Protein AF-A0A7S1PQL1-F1 (afdb_monomer_lite)

Foldseek 3Di:
DLLQAVVCNVVCPPDDPVRSVVVVVVCVVVVNGGNCCSNVLNEPLSNVLVVVCVVLPPPDPNVVVLLVCPQDQDFDADDDPPDDLACGCPNVNNRLVSVSLSSNLVNCVSVVNP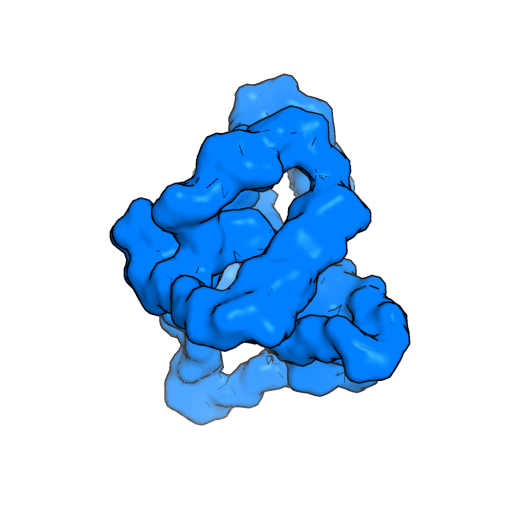CDPSVVVPVVQADSSHSHGDPPHDRD

pLDDT: mean 89.47, std 8.97, range [56.72, 97.81]

Structure (mmCIF, N/CA/C/O backbone):
data_AF-A0A7S1PQL1-F1
#
_entry.id   AF-A0A7S1PQL1-F1
#
loop_
_atom_site.group_PDB
_atom_site.id
_atom_site.type_symbol
_atom_site.label_atom_id
_atom_site.label_alt_id
_atom_site.label_comp_id
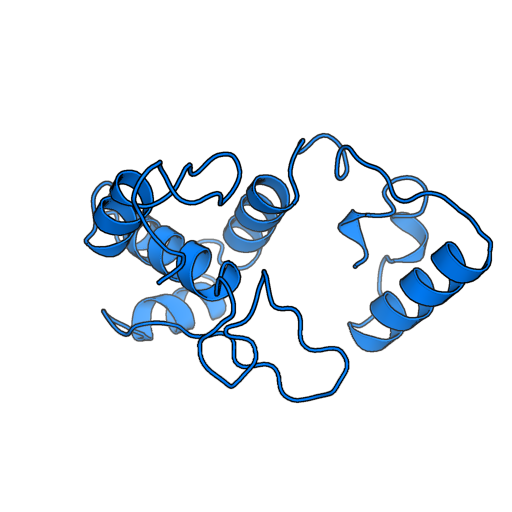_atom_site.label_asym_id
_atom_site.label_entity_id
_atom_site.label_seq_id
_atom_site.pdbx_PDB_ins_code
_atom_site.Cartn_x
_atom_site.Cartn_y
_atom_site.Cartn_z
_atom_site.occupancy
_atom_site.B_iso_or_equiv
_atom_site.auth_seq_id
_atom_site.auth_comp_id
_atom_site.auth_asym_id
_atom_site.auth_atom_id
_atom_site.pdbx_PDB_model_num
ATOM 1 N N . TRP A 1 1 ? 3.955 -3.112 -9.111 1.00 72.06 1 TRP A N 1
ATOM 2 C CA . TRP A 1 1 ? 4.605 -3.419 -10.403 1.00 72.06 1 TRP A CA 1
ATOM 3 C C . TRP A 1 1 ? 4.400 -2.319 -11.438 1.00 72.06 1 TRP A C 1
ATOM 5 O O . TRP A 1 1 ? 5.380 -1.658 -11.731 1.00 72.06 1 TRP A O 1
ATOM 15 N N . ALA A 1 2 ? 3.187 -2.054 -11.944 1.00 82.69 2 ALA A N 1
ATOM 16 C CA . ALA A 1 2 ? 2.957 -1.035 -12.990 1.00 82.69 2 ALA A CA 1
ATOM 17 C C . ALA A 1 2 ? 3.410 0.389 -12.612 1.00 82.69 2 ALA A C 1
ATOM 19 O O . ALA A 1 2 ? 3.971 1.113 -13.421 1.00 82.69 2 ALA A O 1
ATOM 20 N N . SER A 1 3 ? 3.215 0.775 -11.356 1.00 83.12 3 SER A N 1
ATOM 21 C CA . SER A 1 3 ? 3.471 2.131 -10.866 1.00 83.12 3 SER A CA 1
ATOM 22 C C . SER A 1 3 ? 4.948 2.551 -10.803 1.00 83.12 3 SER A C 1
ATOM 24 O O . SER A 1 3 ? 5.243 3.709 -10.538 1.00 83.12 3 SER A O 1
ATOM 26 N N . GLN A 1 4 ? 5.871 1.620 -11.053 1.00 87.81 4 GLN A N 1
ATOM 27 C CA . GLN A 1 4 ? 7.302 1.889 -11.220 1.00 87.81 4 GLN A CA 1
ATOM 28 C C . GLN A 1 4 ? 7.667 2.221 -12.675 1.00 87.81 4 GLN A C 1
ATOM 30 O O . GLN A 1 4 ? 8.831 2.443 -12.971 1.00 87.81 4 GLN A O 1
ATOM 35 N N . TRP A 1 5 ? 6.709 2.205 -13.600 1.00 92.31 5 TRP A N 1
ATOM 36 C CA . TRP A 1 5 ? 6.954 2.321 -15.037 1.00 92.31 5 TRP A CA 1
ATOM 37 C C . TRP A 1 5 ? 6.083 3.422 -15.636 1.00 92.31 5 TRP A C 1
ATOM 39 O O . TRP A 1 5 ? 5.311 3.175 -16.559 1.00 92.31 5 TRP A O 1
ATOM 49 N N . TRP A 1 6 ? 6.165 4.628 -15.070 1.00 90.62 6 TRP A N 1
ATOM 50 C CA . TRP A 1 6 ? 5.267 5.729 -15.423 1.00 90.62 6 TRP A CA 1
ATOM 51 C C . TRP A 1 6 ? 5.336 6.109 -16.907 1.00 90.62 6 TRP A C 1
ATOM 53 O O . TRP A 1 6 ? 4.298 6.240 -17.553 1.00 90.62 6 TRP A O 1
ATOM 63 N N . ASP A 1 7 ? 6.540 6.144 -17.483 1.00 91.44 7 ASP A N 1
ATOM 64 C CA . ASP A 1 7 ? 6.748 6.403 -18.918 1.00 91.44 7 ASP A CA 1
ATOM 65 C C . ASP A 1 7 ? 6.128 5.328 -19.831 1.00 91.44 7 ASP A C 1
ATOM 67 O O . ASP A 1 7 ? 5.911 5.559 -21.018 1.00 91.44 7 ASP A O 1
ATOM 71 N N . HIS A 1 8 ? 5.798 4.163 -19.268 1.00 93.00 8 HIS A N 1
ATOM 72 C CA . HIS A 1 8 ? 5.148 3.045 -19.947 1.00 93.00 8 HIS A CA 1
ATOM 73 C C . HIS A 1 8 ? 3.726 2.795 -19.426 1.00 93.00 8 HIS A C 1
ATOM 75 O O . HIS A 1 8 ? 3.164 1.737 -19.694 1.00 93.00 8 HIS A O 1
ATOM 81 N N . ALA A 1 9 ? 3.120 3.722 -18.671 1.00 92.19 9 ALA A N 1
ATOM 82 C CA . ALA A 1 9 ? 1.844 3.485 -17.989 1.00 92.19 9 ALA A CA 1
ATOM 83 C C . ALA A 1 9 ? 0.717 3.048 -18.943 1.00 92.19 9 ALA A C 1
ATOM 85 O O . ALA A 1 9 ? -0.070 2.167 -18.595 1.00 92.19 9 ALA A O 1
ATOM 86 N N . SER A 1 10 ? 0.682 3.594 -20.163 1.00 94.31 10 SER A N 1
ATOM 87 C CA . SER A 1 10 ? -0.278 3.203 -21.205 1.00 94.31 10 SER A CA 1
ATOM 88 C C . SER A 1 10 ? -0.122 1.744 -21.646 1.00 94.31 10 SER A C 1
ATOM 90 O O . SER A 1 10 ? -1.107 1.097 -21.986 1.00 94.31 10 SER A O 1
ATOM 92 N N . GLU A 1 11 ? 1.087 1.175 -21.581 1.00 95.25 11 GLU A N 1
ATOM 93 C CA . GLU A 1 11 ? 1.315 -0.243 -21.871 1.00 95.25 11 GLU A CA 1
ATOM 94 C C . GLU A 1 11 ? 0.758 -1.159 -20.776 1.00 95.25 11 GLU A C 1
ATOM 96 O O . GLU A 1 11 ? 0.542 -2.341 -21.034 1.00 95.25 11 GLU A O 1
ATOM 101 N N . PHE A 1 12 ? 0.522 -0.652 -19.561 1.00 94.25 12 PHE A N 1
ATOM 102 C CA . PHE A 1 12 ? -0.090 -1.412 -18.466 1.00 94.25 12 PHE A CA 1
ATOM 103 C C . PHE A 1 12 ? -1.620 -1.326 -18.454 1.00 94.25 12 PHE A C 1
ATOM 105 O O . PHE A 1 12 ? -2.265 -2.102 -17.748 1.00 94.25 12 PHE A O 1
ATOM 112 N N . GLU A 1 13 ? -2.211 -0.407 -19.214 1.00 93.56 13 GLU A N 1
ATOM 113 C CA . GLU A 1 13 ? -3.653 -0.190 -19.219 1.00 93.56 13 GLU A CA 1
ATOM 114 C C . GLU A 1 13 ? -4.413 -1.418 -19.751 1.00 93.56 13 GLU A C 1
ATOM 116 O O . GLU A 1 13 ? -3.996 -2.083 -20.700 1.00 93.56 13 GLU A O 1
ATOM 121 N N . GLY A 1 14 ? -5.524 -1.760 -19.091 1.00 92.25 14 GLY A N 1
ATOM 122 C CA . GLY A 1 14 ? -6.368 -2.902 -19.458 1.00 92.25 14 GLY A CA 1
ATOM 123 C C . GLY A 1 14 ? -5.779 -4.287 -19.158 1.00 92.25 14 GLY A C 1
ATOM 124 O O . GLY A 1 14 ? -6.439 -5.286 -19.433 1.00 92.25 14 GLY A O 1
ATOM 125 N N . LYS A 1 15 ? -4.572 -4.367 -18.584 1.00 94.62 15 LYS A N 1
ATOM 126 C CA . LYS A 1 15 ? -3.920 -5.634 -18.227 1.00 94.62 15 LYS A CA 1
ATOM 127 C C . LYS A 1 15 ? -4.350 -6.140 -16.856 1.00 94.62 15 LYS A C 1
ATOM 129 O O . LYS A 1 15 ? -4.551 -5.366 -15.921 1.00 94.62 15 LYS A O 1
ATOM 134 N N . ASN A 1 16 ? -4.432 -7.459 -16.717 1.00 92.44 16 ASN A N 1
ATOM 135 C CA . ASN A 1 16 ? -4.628 -8.105 -15.423 1.00 92.44 16 ASN A CA 1
ATOM 136 C C . ASN A 1 16 ? -3.315 -8.180 -14.617 1.00 92.44 16 ASN A C 1
ATOM 138 O O . ASN A 1 16 ? -2.238 -7.838 -15.103 1.00 92.44 16 ASN A O 1
ATOM 142 N N . GLY A 1 17 ? -3.393 -8.653 -13.370 1.00 86.06 17 GLY A N 1
ATOM 143 C CA . GLY A 1 17 ? -2.235 -8.710 -12.471 1.00 86.06 17 GLY A CA 1
ATOM 144 C C . GLY A 1 17 ? -1.041 -9.506 -13.016 1.00 86.06 17 GLY A C 1
ATOM 145 O O . GLY A 1 17 ? 0.092 -9.035 -12.912 1.00 86.06 17 GLY A O 1
ATOM 146 N N . GLN A 1 18 ? -1.283 -10.662 -13.640 1.00 89.44 18 GLN A N 1
ATOM 147 C CA . GLN A 1 18 ? -0.222 -11.503 -14.204 1.00 89.44 18 GLN A CA 1
ATOM 148 C C . GLN A 1 18 ? 0.428 -10.830 -15.418 1.00 89.44 18 GLN A C 1
ATOM 150 O O . GLN A 1 18 ? 1.649 -10.752 -15.517 1.00 89.44 18 GLN A O 1
ATOM 155 N N . GLU A 1 19 ? -0.379 -10.255 -16.308 1.00 94.38 19 GLU A N 1
ATOM 156 C CA . GLU A 1 19 ? 0.117 -9.540 -17.486 1.00 94.38 19 GLU A CA 1
ATOM 157 C C . GLU A 1 19 ? 0.936 -8.296 -17.111 1.00 94.38 19 GLU A C 1
ATOM 159 O O . GLU A 1 19 ? 1.955 -8.005 -17.743 1.00 94.38 19 GLU A O 1
ATOM 164 N N . VAL A 1 20 ? 0.508 -7.567 -16.073 1.00 92.69 20 VAL A N 1
ATOM 165 C CA . VAL A 1 20 ? 1.252 -6.440 -15.491 1.00 92.69 20 VAL A CA 1
ATOM 166 C C . VAL A 1 20 ? 2.596 -6.918 -14.939 1.00 92.69 20 VAL A C 1
ATOM 168 O O . VAL A 1 20 ? 3.626 -6.290 -15.192 1.00 92.69 20 VAL A O 1
ATOM 171 N N . PHE A 1 21 ? 2.612 -8.025 -14.197 1.00 89.88 21 PHE A N 1
ATOM 172 C CA . PHE A 1 21 ? 3.840 -8.599 -13.651 1.00 89.88 21 PHE A CA 1
ATOM 173 C C . PHE A 1 21 ? 4.819 -9.008 -14.761 1.00 89.88 21 PHE A C 1
ATOM 175 O O . PHE A 1 21 ? 5.985 -8.606 -14.746 1.00 89.88 21 PHE A O 1
ATOM 182 N N . ASP A 1 22 ? 4.334 -9.720 -15.776 1.00 93.56 22 ASP A N 1
ATOM 183 C CA . ASP A 1 22 ? 5.152 -10.179 -16.898 1.00 93.56 22 ASP A CA 1
ATOM 184 C C . ASP A 1 22 ? 5.681 -9.012 -17.744 1.00 93.56 22 ASP A C 1
ATOM 186 O O . ASP A 1 22 ? 6.833 -9.024 -18.190 1.00 93.56 22 ASP A O 1
ATOM 190 N N . LEU A 1 23 ? 4.879 -7.961 -17.949 1.00 94.81 23 LEU A N 1
ATOM 191 C CA . LEU A 1 23 ? 5.337 -6.738 -18.608 1.00 94.81 23 LEU A CA 1
ATOM 192 C C . LEU A 1 23 ? 6.442 -6.042 -17.802 1.00 94.81 23 LEU A C 1
ATOM 194 O O . LEU A 1 23 ? 7.491 -5.736 -18.367 1.00 94.81 23 LEU A O 1
ATOM 198 N N . ALA A 1 24 ? 6.263 -5.868 -16.490 1.00 92.56 24 ALA A N 1
ATOM 199 C CA . ALA A 1 24 ? 7.273 -5.261 -15.622 1.00 92.56 24 ALA A CA 1
ATOM 200 C C . ALA A 1 24 ? 8.601 -6.043 -15.642 1.00 92.56 24 ALA A C 1
ATOM 202 O O . ALA A 1 24 ? 9.677 -5.444 -15.727 1.00 92.56 24 ALA A O 1
ATOM 203 N N . LYS A 1 25 ? 8.544 -7.383 -15.631 1.00 92.12 25 LYS A N 1
ATOM 204 C CA . LYS A 1 25 ? 9.738 -8.235 -15.769 1.00 92.12 25 LYS A CA 1
ATOM 205 C C . LYS A 1 25 ? 10.432 -8.037 -17.111 1.00 92.12 25 LYS A C 1
ATOM 207 O O . LYS A 1 25 ? 11.657 -7.949 -17.148 1.00 92.12 25 LYS A O 1
ATOM 212 N N . ARG A 1 26 ? 9.675 -7.923 -18.207 1.00 94.94 26 ARG A N 1
ATOM 213 C CA . ARG A 1 26 ? 10.240 -7.670 -19.542 1.00 94.94 26 ARG A CA 1
ATOM 214 C C . ARG A 1 26 ? 10.906 -6.301 -19.649 1.00 94.94 26 ARG A C 1
ATOM 216 O O . ARG A 1 26 ? 11.996 -6.229 -20.206 1.00 94.94 26 ARG A O 1
ATOM 223 N N . LEU A 1 27 ? 10.295 -5.237 -19.123 1.00 94.44 27 LEU A N 1
ATOM 224 C CA . LEU A 1 27 ? 10.901 -3.896 -19.127 1.00 94.44 27 LEU A CA 1
ATOM 225 C C . LEU A 1 27 ? 12.224 -3.892 -18.350 1.00 94.44 27 LEU A C 1
ATOM 227 O O . LEU A 1 27 ? 13.242 -3.428 -18.862 1.00 94.44 27 LEU A O 1
ATOM 231 N N . ARG A 1 28 ? 12.244 -4.535 -17.178 1.00 92.12 28 ARG A N 1
ATOM 232 C CA . ARG A 1 28 ? 13.467 -4.721 -16.387 1.00 92.12 28 ARG A CA 1
ATOM 233 C C . ARG A 1 28 ? 14.534 -5.524 -17.133 1.00 92.12 28 ARG A C 1
ATOM 235 O O . ARG A 1 28 ? 15.694 -5.132 -17.131 1.00 92.12 28 ARG A O 1
ATOM 242 N N . ALA A 1 29 ? 14.158 -6.617 -17.798 1.00 94.50 29 ALA A N 1
ATOM 243 C CA . ALA A 1 29 ? 15.090 -7.441 -18.574 1.00 94.50 29 ALA A CA 1
ATOM 244 C C . ALA A 1 29 ? 15.709 -6.692 -19.769 1.00 94.50 29 ALA A C 1
ATOM 246 O O . ALA A 1 29 ? 16.813 -7.023 -20.192 1.00 94.50 29 ALA A O 1
ATOM 247 N N . LYS A 1 30 ? 15.033 -5.658 -20.288 1.00 94.88 30 LYS A N 1
ATOM 248 C CA . LYS A 1 30 ? 15.574 -4.747 -21.311 1.00 94.88 30 LYS A CA 1
ATOM 249 C C . LYS A 1 30 ? 16.540 -3.695 -20.748 1.00 94.88 30 LYS A C 1
ATOM 251 O O . LYS A 1 30 ? 17.052 -2.888 -21.516 1.00 94.88 30 LYS A O 1
ATOM 256 N N . GLY A 1 31 ? 16.775 -3.676 -19.435 1.00 93.31 31 GLY A N 1
ATOM 257 C CA . GLY A 1 31 ? 17.629 -2.686 -18.778 1.00 93.31 31 GLY A CA 1
ATOM 258 C C . GLY A 1 31 ? 16.990 -1.303 -18.648 1.00 93.31 31 GLY A C 1
ATOM 259 O O . GLY A 1 31 ? 17.702 -0.338 -18.379 1.00 93.31 31 GLY A O 1
ATOM 260 N N . LEU A 1 32 ? 15.670 -1.188 -18.834 1.00 90.88 32 LEU A N 1
ATOM 261 C CA . LEU A 1 32 ? 14.971 0.075 -18.615 1.00 90.88 32 LEU A CA 1
ATOM 262 C C . LEU A 1 32 ? 14.904 0.360 -17.106 1.00 90.88 32 LEU A C 1
ATOM 264 O O . LEU A 1 32 ? 14.510 -0.532 -16.342 1.00 90.88 32 LEU A O 1
ATOM 268 N N . PRO A 1 33 ? 15.300 1.562 -16.655 1.00 89.50 33 PRO A N 1
ATOM 269 C CA . PRO A 1 33 ? 15.226 1.910 -15.247 1.00 89.50 33 PRO A CA 1
ATOM 270 C C . PRO A 1 33 ? 13.761 2.126 -14.832 1.00 89.50 33 PRO A C 1
ATOM 272 O O . PRO A 1 33 ? 12.997 2.716 -15.596 1.00 89.50 33 PRO A O 1
ATOM 275 N N . PRO A 1 34 ? 13.350 1.677 -13.633 1.00 89.44 34 PRO A N 1
ATOM 276 C CA . PRO A 1 34 ? 12.068 2.084 -13.075 1.00 89.44 34 PRO A CA 1
ATOM 277 C C . PRO A 1 34 ? 12.088 3.580 -12.733 1.00 89.44 34 PRO A C 1
ATOM 279 O O . PRO A 1 34 ? 13.131 4.126 -12.372 1.00 89.44 34 PRO A O 1
ATOM 282 N N . ASP A 1 35 ? 10.925 4.222 -12.787 1.00 90.94 35 ASP A N 1
ATOM 283 C CA . ASP A 1 35 ? 10.720 5.588 -12.314 1.00 90.94 35 ASP A CA 1
ATOM 284 C C . ASP A 1 35 ? 10.909 5.646 -10.785 1.00 90.94 35 ASP A C 1
ATOM 286 O O . ASP A 1 35 ? 10.090 5.093 -10.039 1.00 90.94 35 ASP A O 1
ATOM 290 N N . PRO A 1 36 ? 11.962 6.324 -10.290 1.00 88.56 36 PRO A N 1
ATOM 291 C CA . PRO A 1 36 ? 12.246 6.399 -8.862 1.00 88.56 36 PRO A CA 1
ATOM 292 C C . PRO A 1 36 ? 11.263 7.305 -8.111 1.00 88.56 36 PRO A C 1
ATOM 294 O O . PRO A 1 36 ? 11.200 7.257 -6.885 1.00 88.56 36 PRO A O 1
ATOM 297 N N . THR A 1 37 ? 10.508 8.145 -8.821 1.00 90.81 37 THR A N 1
ATOM 298 C CA . THR A 1 37 ? 9.534 9.070 -8.232 1.00 90.81 37 THR A CA 1
ATOM 299 C C . THR A 1 37 ? 8.153 8.448 -8.081 1.00 90.81 37 THR A C 1
ATOM 301 O O . THR A 1 37 ? 7.293 9.056 -7.440 1.00 90.81 37 THR A O 1
ATOM 304 N N . PHE A 1 38 ? 7.938 7.252 -8.643 1.00 90.62 38 PHE A N 1
ATOM 305 C CA . PHE A 1 38 ? 6.647 6.569 -8.668 1.00 90.62 38 PHE A CA 1
ATOM 306 C C . PHE A 1 38 ? 5.538 7.461 -9.243 1.00 90.62 38 PHE A C 1
ATOM 308 O O . PHE A 1 38 ? 4.531 7.686 -8.583 1.00 90.62 38 PHE A O 1
ATOM 315 N N . GLY A 1 39 ? 5.729 8.051 -10.422 1.00 89.31 39 GLY A N 1
ATOM 316 C CA . GLY A 1 39 ? 4.776 8.986 -11.023 1.00 89.31 39 GLY A CA 1
ATOM 317 C C . GLY A 1 39 ? 4.603 10.281 -10.221 1.00 89.31 39 GLY A C 1
ATOM 318 O O . GLY A 1 39 ? 3.520 10.862 -10.210 1.00 89.31 39 GLY A O 1
ATOM 319 N N . GLY A 1 40 ? 5.643 10.716 -9.499 1.00 91.75 40 GLY A N 1
ATOM 320 C CA . GLY A 1 40 ? 5.629 11.928 -8.671 1.00 91.75 40 GLY A CA 1
ATOM 321 C C . GLY A 1 40 ? 5.129 11.759 -7.228 1.00 91.75 40 GLY A C 1
ATOM 322 O O . GLY A 1 40 ? 5.113 12.736 -6.479 1.00 91.75 40 GLY A O 1
ATOM 323 N N . PHE A 1 41 ? 4.766 10.550 -6.784 1.00 91.56 41 PHE A N 1
ATOM 324 C CA . PHE A 1 41 ? 4.355 10.295 -5.391 1.00 91.56 41 PHE A CA 1
ATOM 325 C C . PHE A 1 41 ? 5.528 10.253 -4.390 1.00 91.56 41 PHE A C 1
ATOM 327 O O . PHE A 1 41 ? 5.322 10.316 -3.172 1.00 91.56 41 PHE A O 1
ATOM 334 N N . GLY A 1 42 ? 6.762 10.169 -4.885 1.00 92.19 42 GLY A N 1
ATOM 335 C CA . GLY A 1 42 ? 8.005 10.240 -4.120 1.00 92.19 42 GLY A CA 1
ATOM 336 C C . GLY A 1 42 ? 8.427 8.912 -3.495 1.00 92.19 42 GLY A C 1
ATOM 337 O O . GLY A 1 42 ? 9.573 8.511 -3.654 1.00 92.19 42 GLY A O 1
ATOM 338 N N . THR A 1 43 ? 7.522 8.209 -2.808 1.00 91.81 43 THR A N 1
ATOM 339 C CA . THR A 1 43 ? 7.809 6.900 -2.193 1.00 91.81 43 THR A CA 1
ATOM 340 C C . THR A 1 43 ? 6.776 5.855 -2.597 1.00 91.81 43 THR A C 1
ATOM 342 O O . THR A 1 43 ? 5.599 6.169 -2.797 1.00 91.81 43 THR A O 1
ATOM 345 N N . ALA A 1 44 ? 7.197 4.585 -2.641 1.00 91.38 44 ALA A N 1
ATOM 346 C CA . ALA A 1 44 ? 6.289 3.454 -2.834 1.00 91.38 44 ALA A CA 1
ATOM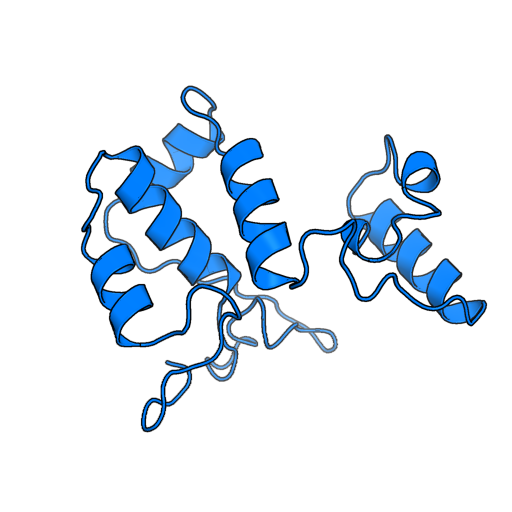 347 C C . ALA A 1 44 ? 5.174 3.439 -1.773 1.00 91.38 44 ALA A C 1
ATOM 349 O O . ALA A 1 44 ? 4.017 3.161 -2.086 1.00 91.38 44 ALA A O 1
ATOM 350 N N . TRP A 1 45 ? 5.513 3.814 -0.534 1.00 93.69 45 TRP A N 1
ATOM 351 C CA . TRP A 1 45 ? 4.570 3.953 0.569 1.00 93.69 45 TRP A CA 1
ATOM 352 C C . TRP A 1 45 ? 3.436 4.939 0.246 1.00 93.69 45 TRP A C 1
ATOM 354 O O . TRP A 1 45 ? 2.265 4.559 0.288 1.00 93.69 45 TRP A O 1
ATOM 364 N N . ARG A 1 46 ? 3.768 6.186 -0.125 1.00 94.62 46 ARG A N 1
ATOM 365 C CA . ARG A 1 46 ? 2.781 7.238 -0.445 1.00 94.62 46 ARG A CA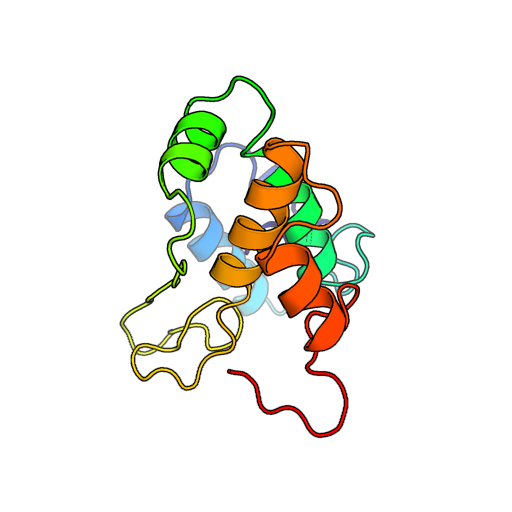 1
ATOM 366 C C . ARG A 1 46 ? 1.949 6.898 -1.668 1.00 94.62 46 ARG A C 1
ATOM 368 O O . ARG A 1 46 ? 0.733 7.074 -1.661 1.00 94.62 46 ARG A O 1
ATOM 375 N N . MET A 1 47 ? 2.603 6.389 -2.705 1.00 94.50 47 MET A N 1
ATOM 376 C CA . MET A 1 47 ? 1.939 5.912 -3.909 1.00 94.50 47 MET A CA 1
ATOM 377 C C . MET A 1 47 ? 0.876 4.858 -3.566 1.00 94.50 47 MET A C 1
ATOM 379 O O . MET A 1 47 ? -0.265 4.969 -4.015 1.00 94.50 47 MET A O 1
ATOM 383 N N . MET A 1 48 ? 1.214 3.866 -2.734 1.00 95.12 48 MET A N 1
ATOM 384 C CA . MET A 1 48 ? 0.255 2.838 -2.334 1.00 95.12 48 MET A CA 1
ATOM 385 C C . MET A 1 48 ? -0.897 3.406 -1.506 1.00 95.12 48 MET A C 1
ATOM 387 O O . MET A 1 48 ? -2.040 3.038 -1.759 1.00 95.12 48 MET A O 1
ATOM 391 N N . GLN A 1 49 ? -0.649 4.361 -0.602 1.00 95.31 49 GLN A N 1
ATOM 392 C CA . GLN A 1 49 ? -1.733 5.008 0.147 1.00 95.31 49 GLN A CA 1
ATOM 393 C C . GLN A 1 49 ? -2.767 5.642 -0.792 1.00 95.31 49 GLN A C 1
ATOM 395 O O . GLN A 1 49 ? -3.971 5.488 -0.586 1.00 95.31 49 GLN A O 1
ATOM 400 N N . VAL A 1 50 ? -2.312 6.328 -1.845 1.00 94.81 50 VAL A N 1
ATOM 401 C CA . VAL A 1 50 ? -3.200 6.933 -2.849 1.00 94.81 50 VAL A CA 1
ATOM 402 C C . VAL A 1 50 ? -3.982 5.858 -3.608 1.00 94.81 50 VAL A C 1
ATOM 404 O O . VAL A 1 50 ? -5.200 5.981 -3.765 1.00 94.81 50 VAL A O 1
ATOM 407 N N . ILE A 1 51 ? -3.313 4.779 -4.025 1.00 94.75 51 ILE A N 1
ATOM 408 C CA . ILE A 1 51 ? -3.951 3.645 -4.710 1.00 94.75 51 ILE A CA 1
ATOM 409 C C . ILE A 1 51 ? -5.022 3.004 -3.821 1.00 94.75 51 ILE A C 1
ATOM 411 O O . ILE A 1 51 ? -6.145 2.787 -4.277 1.00 94.75 51 ILE A O 1
ATOM 415 N N . LEU A 1 52 ? -4.713 2.730 -2.553 1.00 96.62 52 LEU A N 1
ATOM 416 C CA . LEU A 1 52 ? -5.638 2.103 -1.612 1.00 96.62 52 LEU A CA 1
ATOM 417 C C . LEU A 1 52 ? -6.843 2.997 -1.330 1.00 96.62 52 LEU A C 1
ATOM 419 O O . LEU A 1 52 ? -7.970 2.521 -1.417 1.00 96.62 52 LEU A O 1
ATOM 423 N N . ARG A 1 53 ? -6.646 4.298 -1.096 1.00 96.06 53 ARG A N 1
ATOM 424 C CA . ARG A 1 53 ? -7.759 5.251 -0.926 1.00 96.06 53 ARG A CA 1
ATOM 425 C C . ARG A 1 53 ? -8.686 5.282 -2.135 1.00 96.06 53 ARG A C 1
ATOM 427 O O . ARG A 1 53 ? -9.901 5.385 -1.980 1.00 96.06 53 ARG A O 1
ATOM 434 N N . LYS A 1 54 ? -8.127 5.175 -3.344 1.00 96.06 54 LYS A N 1
ATOM 435 C CA . LYS A 1 54 ? -8.925 5.102 -4.570 1.00 96.06 54 LYS A CA 1
ATOM 436 C C . LYS A 1 54 ? -9.657 3.764 -4.692 1.00 96.06 54 LYS A C 1
ATOM 438 O O . LYS A 1 54 ? -10.835 3.757 -5.035 1.00 96.06 54 LYS A O 1
ATOM 443 N N . LYS A 1 55 ? -8.977 2.652 -4.399 1.00 95.62 55 LYS A N 1
ATOM 444 C CA . LYS A 1 55 ? -9.518 1.287 -4.484 1.00 95.62 55 LYS A CA 1
ATOM 445 C C . LYS A 1 55 ? -10.636 1.045 -3.465 1.00 95.62 55 LYS A C 1
ATOM 447 O O . LYS A 1 55 ? -11.660 0.476 -3.813 1.00 95.62 55 LYS A O 1
ATOM 452 N N . PHE A 1 56 ? -10.465 1.533 -2.241 1.00 97.31 56 PHE A N 1
ATOM 453 C CA . PHE A 1 56 ? -11.422 1.440 -1.136 1.00 97.31 56 PHE A CA 1
ATOM 454 C C . PHE A 1 56 ? -12.221 2.740 -0.979 1.00 97.31 56 PHE A C 1
ATOM 456 O O . PHE A 1 56 ? -12.486 3.199 0.135 1.00 97.31 56 PHE A O 1
ATOM 463 N N . SER A 1 57 ? -12.589 3.364 -2.101 1.00 94.44 57 SER A N 1
ATOM 464 C CA . SER A 1 57 ? -13.394 4.584 -2.085 1.00 94.44 57 SER A CA 1
ATOM 465 C C . SER A 1 57 ? -14.760 4.346 -1.432 1.00 94.44 57 SER A C 1
ATOM 467 O O . SER A 1 57 ? -15.384 3.302 -1.641 1.00 94.44 57 SER A O 1
ATOM 469 N N . LYS A 1 58 ? -15.224 5.324 -0.643 1.00 90.31 58 LYS A N 1
ATOM 470 C CA . LYS A 1 58 ? -16.463 5.234 0.141 1.00 90.31 58 LYS A CA 1
ATOM 471 C C . LYS A 1 58 ? -17.641 4.763 -0.720 1.00 90.31 58 LYS A C 1
ATOM 473 O O . LYS A 1 58 ? -17.904 5.333 -1.773 1.00 90.31 58 LYS A O 1
ATOM 478 N N . GLY A 1 59 ? -18.360 3.754 -0.230 1.00 91.00 59 GLY A N 1
ATOM 479 C CA . GLY A 1 59 ? -19.508 3.155 -0.918 1.00 91.00 59 GLY A CA 1
ATOM 480 C C . GLY A 1 59 ? -19.163 1.986 -1.845 1.00 91.00 59 GLY A C 1
ATOM 481 O O . GLY A 1 59 ? -20.077 1.378 -2.383 1.00 91.00 59 GLY A O 1
ATOM 482 N N . SER A 1 60 ? -17.881 1.647 -2.016 1.00 95.56 60 SER A N 1
ATOM 483 C CA . SER A 1 60 ? -17.482 0.423 -2.721 1.00 95.56 60 SER A CA 1
ATOM 484 C C . SER A 1 60 ? -17.663 -0.829 -1.854 1.00 95.56 60 SER A C 1
ATOM 486 O O . SER A 1 60 ? -17.519 -0.773 -0.629 1.00 95.56 60 SER A O 1
ATOM 488 N N . ASP A 1 61 ? -17.873 -1.982 -2.493 1.00 97.44 61 ASP A N 1
ATOM 489 C CA . ASP A 1 61 ? -17.901 -3.287 -1.811 1.00 97.44 61 ASP A CA 1
ATOM 490 C C . ASP A 1 61 ? -16.590 -3.571 -1.066 1.00 97.44 61 ASP A C 1
ATOM 492 O O . ASP A 1 61 ? -16.582 -4.178 0.004 1.00 97.44 61 ASP A O 1
ATOM 496 N N . LEU A 1 62 ? -15.469 -3.070 -1.592 1.00 97.69 62 LEU A N 1
ATOM 497 C CA . LEU A 1 62 ? -14.163 -3.189 -0.950 1.00 97.69 62 LEU A CA 1
ATOM 498 C C . LEU A 1 62 ? -14.110 -2.416 0.368 1.00 97.69 62 LEU A C 1
ATOM 500 O O . LEU A 1 62 ? -13.582 -2.931 1.351 1.00 97.69 62 LEU A O 1
ATOM 504 N N . THR A 1 63 ? -14.685 -1.211 0.425 1.00 97.38 63 THR A N 1
ATOM 505 C CA . THR A 1 63 ? -14.831 -0.465 1.683 1.00 97.38 63 THR A CA 1
ATOM 506 C C . THR A 1 63 ? -15.670 -1.240 2.689 1.00 97.38 63 THR A C 1
ATOM 508 O O . THR A 1 63 ? -15.283 -1.317 3.852 1.00 97.38 63 THR A O 1
ATOM 511 N N . ALA A 1 64 ? -16.788 -1.832 2.258 1.00 97.25 64 ALA A N 1
ATOM 512 C CA . ALA A 1 64 ? -17.627 -2.644 3.137 1.00 97.25 64 ALA A CA 1
ATOM 513 C C . ALA A 1 64 ? -16.853 -3.855 3.684 1.00 97.25 64 ALA A C 1
ATOM 515 O O . ALA A 1 64 ? -16.850 -4.083 4.893 1.00 97.25 64 ALA A O 1
ATOM 516 N N . GLY A 1 65 ? -16.123 -4.566 2.819 1.00 97.75 65 GLY A N 1
ATOM 517 C CA . GLY A 1 65 ? -15.263 -5.681 3.213 1.00 97.75 65 GLY A CA 1
ATOM 518 C C . GLY A 1 65 ? -14.164 -5.268 4.192 1.00 97.75 65 GLY A C 1
ATOM 519 O O . GLY A 1 65 ? -13.956 -5.943 5.195 1.00 97.75 65 GLY A O 1
ATOM 520 N N . LEU A 1 66 ? -13.505 -4.128 3.961 1.00 97.81 66 LEU A N 1
ATOM 521 C CA . LEU A 1 66 ? -12.482 -3.614 4.872 1.00 97.81 66 LEU A CA 1
ATOM 522 C C . LEU A 1 66 ? -13.069 -3.246 6.239 1.00 97.81 66 LEU A C 1
ATOM 524 O O . LEU A 1 66 ? -12.489 -3.594 7.263 1.00 97.81 66 LEU A O 1
ATOM 528 N N . LEU A 1 67 ? -14.222 -2.575 6.282 1.00 96.94 67 LEU A N 1
ATOM 529 C CA . LEU A 1 67 ? -14.878 -2.206 7.541 1.00 96.94 67 LEU A CA 1
ATOM 530 C C . LEU A 1 67 ? -15.337 -3.435 8.338 1.00 96.94 67 LEU A C 1
ATOM 532 O O . LEU A 1 67 ? -15.207 -3.431 9.563 1.00 96.94 67 LEU A O 1
ATOM 536 N N . ALA A 1 68 ? -15.794 -4.485 7.650 1.00 97.75 68 ALA A N 1
ATOM 537 C CA . ALA A 1 68 ? -16.221 -5.751 8.248 1.00 97.75 68 ALA A CA 1
ATOM 538 C C . ALA A 1 68 ? -15.081 -6.536 8.922 1.00 97.75 68 ALA A C 1
ATOM 540 O O . ALA A 1 68 ? -15.347 -7.451 9.692 1.00 97.75 68 ALA A O 1
ATOM 541 N N . THR A 1 69 ? -13.817 -6.171 8.681 1.00 97.31 69 THR A N 1
ATOM 542 C CA . THR A 1 69 ? -12.678 -6.747 9.419 1.00 97.31 69 THR A CA 1
ATOM 543 C C . THR A 1 69 ? -12.560 -6.231 10.857 1.00 97.31 69 THR A C 1
ATOM 545 O O . THR A 1 69 ? -11.676 -6.674 11.584 1.00 97.31 69 THR A O 1
ATOM 548 N N . GLU A 1 70 ? -13.426 -5.301 11.278 1.00 94.81 70 GLU A N 1
ATOM 549 C CA . GLU A 1 70 ? -13.473 -4.777 12.646 1.00 94.81 70 GLU A CA 1
ATOM 550 C C . GLU A 1 70 ? -12.084 -4.331 13.136 1.00 94.81 70 GLU A C 1
ATOM 552 O O . GLU A 1 70 ? -11.410 -3.577 12.435 1.00 94.81 70 GLU A O 1
ATOM 557 N N . ASP A 1 71 ? -11.648 -4.755 14.316 1.00 93.56 71 ASP A N 1
ATOM 558 C CA . ASP A 1 71 ? -10.330 -4.422 14.859 1.00 93.56 71 ASP A CA 1
ATOM 559 C C . ASP A 1 71 ? -9.288 -5.509 14.578 1.00 93.56 71 ASP A C 1
ATOM 561 O O . ASP A 1 71 ? -8.218 -5.512 15.192 1.00 93.56 71 ASP A O 1
ATOM 565 N N . ALA A 1 72 ? -9.572 -6.430 13.650 1.00 96.62 72 ALA A N 1
ATOM 566 C CA . ALA A 1 72 ? -8.644 -7.490 13.297 1.00 96.62 72 ALA A CA 1
ATOM 567 C C . ALA A 1 72 ? -7.325 -6.914 12.773 1.00 96.62 72 ALA A C 1
ATOM 569 O O . ALA A 1 72 ? -7.292 -5.920 12.030 1.00 96.62 72 ALA A O 1
ATOM 570 N N . TYR A 1 73 ? -6.242 -7.583 13.160 1.00 94.62 73 TYR A N 1
ATOM 571 C CA . TYR A 1 73 ? -4.921 -7.369 12.596 1.00 94.62 73 TYR A CA 1
ATOM 572 C C . TYR A 1 73 ? -4.882 -7.965 11.185 1.00 94.62 73 TYR A C 1
ATOM 574 O O . TYR A 1 73 ? -5.178 -9.145 11.006 1.00 94.62 73 TYR A O 1
ATOM 582 N N . LEU A 1 74 ? -4.566 -7.139 10.188 1.00 96.19 74 LEU A N 1
ATOM 583 C CA . LEU A 1 74 ? -4.502 -7.562 8.791 1.00 96.19 74 LEU A CA 1
ATOM 584 C C . LEU A 1 74 ? -3.065 -7.907 8.425 1.00 96.19 74 LEU A C 1
ATOM 586 O O . LEU A 1 74 ? -2.166 -7.088 8.616 1.00 96.19 74 LEU A O 1
ATOM 590 N N . VAL A 1 75 ? -2.878 -9.098 7.868 1.00 94.00 75 VAL A N 1
ATOM 591 C CA . VAL A 1 75 ? -1.582 -9.612 7.425 1.00 94.00 75 VAL A CA 1
ATOM 592 C C . VAL A 1 75 ? -1.670 -9.951 5.951 1.00 94.00 75 VAL A C 1
ATOM 594 O O . VAL A 1 75 ? -2.560 -10.693 5.536 1.00 94.00 75 VAL A O 1
ATOM 597 N N . GLU A 1 76 ? -0.760 -9.388 5.164 1.00 91.62 76 GLU A N 1
ATOM 598 C CA . GLU A 1 76 ? -0.478 -9.886 3.824 1.00 91.62 76 GLU A CA 1
ATOM 599 C C . GLU A 1 76 ? 0.538 -11.023 3.969 1.00 91.62 76 GLU A C 1
ATOM 601 O O . GLU A 1 76 ? 1.636 -10.818 4.487 1.00 91.62 76 GLU A O 1
ATOM 606 N N . HIS A 1 77 ? 0.107 -12.229 3.603 1.00 88.81 77 HIS A N 1
ATOM 607 C CA . HIS A 1 77 ? 0.874 -13.458 3.750 1.00 88.81 77 HIS A CA 1
ATOM 608 C C . HIS A 1 77 ? 1.147 -14.030 2.360 1.00 88.81 77 HIS A C 1
ATOM 610 O O . HIS A 1 77 ? 0.270 -14.660 1.758 1.00 88.81 77 HIS A O 1
ATOM 616 N N . GLN A 1 78 ? 2.345 -13.771 1.834 1.00 80.75 78 GLN A N 1
ATOM 617 C CA . GLN A 1 78 ? 2.735 -14.171 0.484 1.00 80.75 78 GLN A CA 1
ATOM 618 C C . GLN A 1 78 ? 3.729 -15.335 0.511 1.00 80.75 78 GLN A C 1
ATOM 620 O O . GLN A 1 78 ? 4.920 -15.148 0.755 1.00 80.75 78 GLN A O 1
ATOM 625 N N . GLU A 1 79 ? 3.263 -16.535 0.165 1.00 76.31 79 GLU A N 1
ATOM 626 C CA . GLU A 1 79 ? 4.118 -17.722 0.086 1.00 76.31 79 GLU A CA 1
ATOM 627 C C . GLU A 1 79 ? 5.023 -17.709 -1.162 1.00 76.31 79 GLU A C 1
ATOM 629 O O . GLU A 1 79 ? 4.605 -17.337 -2.262 1.00 76.31 79 GLU A O 1
ATOM 634 N N . GLY A 1 80 ? 6.265 -18.191 -1.022 1.00 70.19 80 GLY A N 1
ATOM 635 C CA . GLY A 1 80 ? 7.147 -18.520 -2.150 1.00 70.19 80 GLY A CA 1
ATOM 636 C C . GLY A 1 80 ? 8.521 -17.844 -2.136 1.00 70.19 80 GLY A C 1
ATOM 637 O O . GLY A 1 80 ? 8.840 -17.025 -1.284 1.00 70.19 80 GLY A O 1
ATOM 638 N N . ARG A 1 81 ? 9.374 -18.205 -3.109 1.00 60.19 81 ARG A N 1
ATOM 639 C CA . ARG A 1 81 ? 10.771 -17.715 -3.205 1.00 60.19 81 ARG A CA 1
ATOM 640 C C . ARG A 1 81 ? 10.893 -16.228 -3.549 1.00 60.19 81 ARG A C 1
ATOM 642 O O . ARG A 1 81 ? 11.944 -15.651 -3.300 1.00 60.19 81 ARG A O 1
ATOM 649 N N . ASP A 1 82 ? 9.835 -15.648 -4.104 1.00 66.25 82 ASP A N 1
ATOM 650 C CA . ASP A 1 82 ? 9.757 -14.238 -4.495 1.00 66.25 82 ASP A CA 1
ATOM 651 C C . ASP A 1 82 ? 8.877 -13.433 -3.511 1.00 66.25 82 ASP A C 1
ATOM 653 O O . ASP A 1 82 ? 8.289 -12.419 -3.893 1.00 66.25 82 ASP A O 1
ATOM 657 N N . ALA A 1 83 ? 8.727 -13.915 -2.267 1.00 68.06 83 ALA A N 1
ATOM 658 C CA . ALA A 1 83 ? 7.976 -13.241 -1.211 1.00 68.06 83 ALA A CA 1
ATOM 659 C C . ALA A 1 83 ? 8.533 -11.833 -0.945 1.00 68.06 83 ALA A C 1
ATOM 661 O O . ALA A 1 83 ? 9.738 -11.639 -0.773 1.00 68.06 83 ALA A O 1
ATOM 662 N N . ASP A 1 84 ? 7.647 -10.838 -0.945 1.00 80.94 84 ASP A N 1
ATOM 663 C CA . ASP A 1 84 ? 8.010 -9.438 -0.747 1.00 80.94 84 ASP A CA 1
ATOM 664 C C . ASP A 1 84 ? 8.061 -9.132 0.751 1.00 80.94 84 ASP A C 1
ATOM 666 O O . ASP A 1 84 ? 7.027 -8.964 1.390 1.00 80.94 84 ASP A O 1
ATOM 670 N N . ASN A 1 85 ? 9.253 -9.044 1.331 1.00 85.06 85 ASN A N 1
ATOM 671 C CA . ASN A 1 85 ? 9.408 -8.807 2.767 1.00 85.06 85 ASN A CA 1
ATOM 672 C C . ASN A 1 85 ? 9.015 -7.391 3.225 1.00 85.06 85 ASN A C 1
ATOM 674 O O . ASN A 1 85 ? 9.044 -7.123 4.420 1.00 85.06 85 ASN A O 1
ATOM 678 N N . GLN A 1 86 ? 8.672 -6.474 2.321 1.00 89.25 86 GLN A N 1
ATOM 679 C CA . GLN A 1 86 ? 8.260 -5.117 2.669 1.00 89.25 86 GLN A CA 1
ATOM 680 C C . GLN A 1 86 ? 6.731 -5.006 2.723 1.00 89.25 86 GLN A C 1
ATOM 682 O O . GLN A 1 86 ? 6.164 -4.468 3.674 1.00 89.25 86 GLN A O 1
ATOM 687 N N . TRP A 1 87 ? 6.034 -5.532 1.717 1.00 91.31 87 TRP A N 1
ATOM 688 C CA . TRP A 1 87 ? 4.572 -5.484 1.662 1.00 91.31 87 TRP A CA 1
ATOM 689 C C . TRP A 1 87 ? 3.894 -6.622 2.427 1.00 91.31 87 TRP A C 1
ATOM 691 O O . TRP A 1 87 ? 2.770 -6.408 2.891 1.00 91.31 87 TRP A O 1
ATOM 701 N N . SER A 1 88 ? 4.584 -7.755 2.599 1.00 90.31 88 SER A N 1
ATOM 702 C CA . SER A 1 88 ? 4.109 -8.958 3.298 1.00 90.31 88 SER A CA 1
ATOM 703 C C . SER A 1 88 ? 4.782 -9.175 4.653 1.00 90.31 88 SER A C 1
ATOM 705 O O . SER A 1 88 ? 5.719 -8.461 5.018 1.00 90.31 88 SER A O 1
ATOM 707 N N . ASP A 1 89 ? 4.320 -10.184 5.390 1.00 87.69 89 ASP A N 1
ATOM 708 C CA . ASP A 1 89 ? 4.981 -10.734 6.580 1.00 87.69 89 ASP A CA 1
ATOM 709 C C . ASP A 1 89 ? 6.101 -11.746 6.265 1.00 87.69 89 ASP A C 1
ATOM 711 O O . ASP A 1 89 ? 6.684 -12.312 7.189 1.00 87.69 89 ASP A O 1
ATOM 715 N N . PHE A 1 90 ? 6.411 -11.971 4.982 1.00 83.50 90 PHE A N 1
ATOM 716 C CA . PHE A 1 90 ? 7.396 -12.943 4.492 1.00 83.50 90 PHE A CA 1
ATOM 717 C C . PHE A 1 90 ? 7.113 -14.405 4.902 1.00 83.50 90 PHE A C 1
ATOM 719 O O . PHE A 1 90 ? 7.999 -15.257 4.877 1.00 83.50 90 PHE A O 1
ATOM 726 N N . CYS A 1 91 ? 5.868 -14.711 5.273 1.00 80.69 91 CYS A N 1
ATOM 727 C CA . CYS A 1 91 ? 5.379 -16.004 5.759 1.00 80.69 91 CYS A CA 1
ATOM 728 C C . CYS A 1 91 ? 5.984 -16.548 7.059 1.00 80.69 91 CYS A C 1
ATOM 730 O O . CYS A 1 91 ? 5.533 -17.580 7.559 1.00 80.69 91 CYS A O 1
ATOM 732 N N . ASP A 1 92 ? 6.974 -15.871 7.625 1.00 82.50 92 ASP A N 1
ATOM 733 C CA . ASP A 1 92 ? 7.621 -16.225 8.888 1.00 82.50 92 ASP A CA 1
ATOM 734 C C . ASP A 1 92 ? 7.526 -15.103 9.937 1.00 82.50 92 ASP A C 1
ATOM 736 O O . ASP A 1 92 ? 8.051 -15.236 11.044 1.00 82.50 92 ASP A O 1
ATOM 740 N N . GLY A 1 93 ? 6.831 -14.011 9.601 1.00 81.50 93 GLY A N 1
ATOM 741 C CA . GLY A 1 93 ? 6.664 -12.840 10.453 1.00 81.50 93 GLY A CA 1
ATOM 742 C C . GLY A 1 93 ? 7.859 -11.885 10.440 1.00 81.50 93 GLY A C 1
ATOM 743 O O . GLY A 1 93 ? 7.875 -10.946 11.231 1.00 81.50 93 GLY A O 1
ATOM 744 N N . THR A 1 94 ? 8.864 -12.105 9.584 1.00 83.69 94 THR A N 1
ATOM 745 C CA . THR A 1 94 ? 10.040 -11.222 9.479 1.00 83.69 94 THR A CA 1
ATOM 746 C C . THR A 1 94 ? 9.826 -10.044 8.530 1.00 83.69 94 THR A C 1
ATOM 748 O O . THR A 1 94 ? 10.637 -9.114 8.521 1.00 83.69 94 THR A O 1
ATOM 751 N N . GLY A 1 95 ? 8.749 -10.071 7.738 1.00 86.00 95 GLY A N 1
ATOM 752 C CA . GLY A 1 95 ? 8.383 -8.989 6.832 1.00 86.00 95 GLY A CA 1
ATOM 753 C C . GLY A 1 95 ? 7.724 -7.785 7.517 1.00 86.00 95 GLY A C 1
ATOM 754 O O . GLY A 1 95 ? 7.248 -7.848 8.650 1.00 86.00 95 GLY A O 1
ATOM 755 N N . GLU A 1 96 ? 7.686 -6.654 6.815 1.00 89.50 96 GLU A N 1
ATOM 756 C CA . GLU A 1 96 ? 7.209 -5.374 7.345 1.00 89.50 96 GLU A CA 1
ATOM 757 C C . GLU A 1 96 ? 5.684 -5.185 7.241 1.00 89.50 96 GLU A C 1
ATOM 759 O O . GLU A 1 96 ? 5.158 -4.230 7.818 1.00 89.50 96 GLU A O 1
ATOM 764 N N . ASN A 1 97 ? 4.963 -6.059 6.525 1.00 93.06 97 ASN A N 1
ATOM 765 C CA . ASN A 1 97 ? 3.500 -6.047 6.377 1.00 93.06 97 ASN A CA 1
ATOM 766 C C . ASN A 1 97 ? 2.916 -4.642 6.079 1.00 93.06 97 ASN A C 1
ATOM 768 O O . ASN A 1 97 ? 1.899 -4.220 6.647 1.00 93.06 97 ASN A O 1
ATOM 772 N N . TRP A 1 98 ? 3.566 -3.875 5.191 1.00 94.88 98 TRP A N 1
ATOM 773 C CA . TRP A 1 98 ? 3.129 -2.512 4.862 1.00 94.88 98 TRP A CA 1
ATOM 774 C C . TRP A 1 98 ? 1.702 -2.465 4.328 1.00 94.88 98 TRP A C 1
ATOM 776 O O . TRP A 1 98 ? 0.975 -1.507 4.607 1.00 94.88 98 TRP A O 1
ATOM 786 N N . LEU A 1 99 ? 1.281 -3.488 3.575 1.00 95.50 99 LEU A N 1
ATOM 787 C CA . LEU A 1 99 ? -0.065 -3.519 3.018 1.00 95.50 99 LEU A CA 1
ATOM 788 C C . LEU A 1 99 ? -1.112 -3.613 4.130 1.00 95.50 99 LEU A C 1
ATOM 790 O O . LEU A 1 99 ? -2.050 -2.812 4.158 1.00 95.50 99 LEU A O 1
ATOM 794 N N . GLY A 1 100 ? -0.923 -4.553 5.060 1.00 96.00 100 GLY A N 1
ATOM 795 C CA . GLY A 1 100 ? -1.789 -4.715 6.222 1.00 96.00 100 GLY A CA 1
ATOM 796 C C . GLY A 1 100 ? -1.869 -3.432 7.043 1.00 96.00 100 GLY A C 1
ATOM 797 O O . GLY A 1 100 ? -2.966 -2.952 7.336 1.00 96.00 100 GLY A O 1
ATOM 798 N N . LEU A 1 101 ? -0.721 -2.808 7.332 1.00 95.75 101 LEU A N 1
ATOM 799 C CA . LEU A 1 101 ? -0.661 -1.550 8.079 1.00 95.75 101 LEU A CA 1
ATOM 800 C C . LEU A 1 101 ? -1.462 -0.430 7.414 1.00 95.75 101 LEU A C 1
ATOM 802 O O . LEU A 1 101 ? -2.290 0.207 8.066 1.00 95.75 101 LEU A O 1
ATOM 806 N N . GLN A 1 102 ? -1.244 -0.193 6.118 1.00 97.06 102 GLN A N 1
ATOM 807 C CA . GLN A 1 102 ? -1.946 0.872 5.405 1.00 97.06 102 GLN A CA 1
ATOM 808 C C . GLN A 1 102 ? -3.455 0.624 5.331 1.00 97.06 102 GLN A C 1
ATOM 810 O O . GLN A 1 102 ? -4.225 1.574 5.469 1.00 97.06 102 GLN A O 1
ATOM 815 N N . LEU A 1 103 ? -3.891 -0.628 5.159 1.00 97.75 103 LEU A N 1
ATOM 816 C CA . LEU A 1 103 ? -5.313 -0.984 5.164 1.00 97.75 103 LEU A CA 1
ATOM 817 C C . LEU A 1 103 ? -5.961 -0.744 6.530 1.00 97.75 103 LEU A C 1
ATOM 819 O O . LEU A 1 103 ? -7.069 -0.215 6.588 1.00 97.75 103 LEU A O 1
ATOM 823 N N . MET A 1 104 ? -5.276 -1.079 7.625 1.00 97.00 104 MET A N 1
ATOM 824 C CA . MET A 1 104 ? -5.786 -0.832 8.976 1.00 97.00 104 MET A CA 1
ATOM 825 C C . MET A 1 104 ? -5.872 0.665 9.298 1.00 97.00 104 MET A C 1
ATOM 827 O O . MET A 1 104 ? -6.864 1.104 9.871 1.00 97.00 104 MET A O 1
ATOM 831 N N . VAL A 1 105 ? -4.888 1.468 8.878 1.00 96.00 105 VAL A N 1
ATOM 832 C CA . VAL A 1 105 ? -4.957 2.936 9.004 1.00 96.00 105 VAL A CA 1
ATOM 833 C C . VAL A 1 105 ? -6.107 3.501 8.163 1.00 96.00 105 VAL A C 1
ATOM 835 O O . VAL A 1 105 ? -6.885 4.314 8.652 1.00 96.00 105 VAL A O 1
ATOM 838 N N . LEU A 1 106 ? -6.262 3.041 6.918 1.00 96.31 106 LEU A N 1
ATOM 839 C CA . LEU A 1 106 ? -7.353 3.470 6.041 1.00 96.31 106 LEU A CA 1
ATOM 840 C C . LEU A 1 106 ? -8.732 3.086 6.602 1.00 96.31 106 LEU A C 1
ATOM 842 O O . LEU A 1 106 ? -9.690 3.842 6.457 1.00 96.31 106 LEU A O 1
ATOM 846 N N . ARG A 1 107 ? -8.842 1.928 7.258 1.00 96.81 107 ARG A N 1
ATOM 847 C CA . ARG A 1 107 ? -10.063 1.483 7.940 1.00 96.81 107 ARG A CA 1
ATOM 848 C C . ARG A 1 107 ? -10.479 2.458 9.041 1.00 96.81 107 ARG A C 1
ATOM 850 O O . ARG A 1 107 ? -11.644 2.848 9.066 1.00 96.81 107 ARG A O 1
ATOM 857 N N . ASP A 1 108 ? -9.546 2.877 9.895 1.00 95.56 108 ASP A N 1
ATOM 858 C CA . ASP A 1 108 ? -9.806 3.861 10.957 1.00 95.56 108 ASP A CA 1
ATOM 859 C C . ASP A 1 108 ? -10.307 5.192 10.365 1.00 95.56 108 ASP A C 1
ATOM 861 O O . ASP A 1 108 ? -11.322 5.746 10.791 1.00 95.56 108 ASP A O 1
ATOM 865 N N . GLU A 1 109 ? -9.671 5.664 9.291 1.00 94.00 109 GLU A N 1
ATOM 866 C CA . GLU A 1 109 ? -10.096 6.883 8.594 1.00 94.00 109 GLU A CA 1
ATOM 867 C C . GLU A 1 109 ? -11.507 6.766 8.001 1.00 94.00 109 GLU A C 1
ATOM 869 O O . GLU A 1 109 ? -12.305 7.701 8.096 1.00 94.00 109 GLU A O 1
ATOM 874 N N . LEU A 1 110 ? -11.842 5.618 7.403 1.00 94.06 110 LEU A N 1
ATOM 875 C CA . LEU A 1 110 ? -13.156 5.362 6.804 1.00 94.06 110 LEU A CA 1
ATOM 876 C C . LEU A 1 110 ? -14.281 5.284 7.847 1.00 94.06 110 LEU A C 1
ATOM 878 O O . LEU A 1 110 ? -15.425 5.601 7.513 1.00 94.06 110 LEU A O 1
ATOM 882 N N . ARG A 1 111 ? -13.970 4.925 9.101 1.00 92.75 111 ARG A N 1
ATOM 883 C CA . ARG A 1 111 ? -14.910 5.003 10.237 1.00 92.75 111 ARG A CA 1
ATOM 884 C C . ARG A 1 111 ? -15.184 6.435 10.698 1.00 92.75 111 ARG A C 1
ATOM 886 O O . ARG A 1 111 ? -16.127 6.661 11.449 1.00 92.75 111 ARG A O 1
ATOM 893 N N . GLY A 1 112 ? -14.392 7.405 10.241 1.00 86.38 112 GLY A N 1
ATOM 894 C CA . GLY A 1 112 ? -14.388 8.759 10.795 1.00 86.38 112 GLY A CA 1
ATOM 895 C C . GLY A 1 112 ? -13.574 8.870 12.086 1.00 86.38 112 GLY A C 1
ATOM 896 O O . GLY A 1 112 ? -13.626 9.898 12.758 1.00 86.38 112 GLY A O 1
ATOM 897 N N . GLU A 1 113 ? -12.793 7.844 12.423 1.00 75.00 113 GLU A N 1
ATOM 898 C CA . GLU A 1 113 ? -11.890 7.831 13.568 1.00 75.00 113 GLU A CA 1
ATOM 899 C C . GLU A 1 113 ? -10.523 8.354 13.116 1.00 75.00 113 GLU A C 1
ATOM 901 O O . GLU A 1 113 ? -9.576 7.601 12.900 1.00 75.00 113 GLU A O 1
ATOM 906 N N . GLY A 1 114 ? -10.400 9.680 12.975 1.00 62.66 114 GLY A N 1
ATOM 907 C CA . GLY A 1 114 ? -9.140 10.335 12.578 1.00 62.66 114 GLY A CA 1
ATOM 908 C C . GLY A 1 114 ? -7.940 10.029 13.494 1.00 62.66 114 GLY A C 1
ATOM 909 O O . GLY A 1 114 ? -6.803 10.340 13.148 1.00 62.66 114 GLY A O 1
ATOM 910 N N . THR A 1 115 ? -8.190 9.399 14.645 1.00 73.69 115 THR A N 1
ATOM 911 C CA . THR A 1 115 ? -7.207 8.878 15.601 1.00 73.69 115 THR A CA 1
ATOM 912 C C . THR A 1 115 ? -7.605 7.484 16.099 1.00 73.69 115 THR A C 1
ATOM 914 O O . THR A 1 115 ? -7.557 7.214 17.301 1.00 73.69 115 THR A O 1
ATOM 917 N N . GLY A 1 116 ? -8.049 6.604 15.200 1.00 85.56 116 GLY A N 1
ATOM 918 C CA . GLY A 1 116 ? -8.335 5.212 15.545 1.00 85.56 116 GLY A CA 1
ATOM 919 C C . GLY A 1 116 ? -7.104 4.474 16.093 1.00 85.56 116 GLY A C 1
ATOM 920 O O . GLY A 1 116 ? -5.970 4.981 16.087 1.00 85.56 116 GLY A O 1
ATOM 921 N N . ARG A 1 117 ? -7.324 3.269 16.624 1.00 91.94 117 ARG A N 1
ATOM 922 C CA . ARG A 1 117 ? -6.283 2.466 17.288 1.00 91.94 117 ARG A CA 1
ATOM 923 C C . ARG A 1 117 ? -5.074 2.222 16.381 1.00 91.94 117 ARG A C 1
ATOM 925 O O . ARG A 1 117 ? -3.935 2.333 16.839 1.00 91.94 117 ARG A O 1
ATOM 932 N N . TRP A 1 118 ? -5.310 1.890 15.116 1.00 94.75 118 TRP A N 1
ATOM 933 C CA . TRP A 1 118 ? -4.266 1.552 14.156 1.00 94.75 118 TRP A CA 1
ATOM 934 C C . TRP A 1 118 ? -3.580 2.791 13.604 1.00 94.75 118 TRP A C 1
ATOM 936 O O . TRP A 1 118 ? -2.359 2.784 13.487 1.00 94.75 118 TRP A O 1
ATOM 946 N N . ALA A 1 119 ? -4.312 3.880 13.362 1.00 93.25 119 ALA A N 1
ATOM 947 C CA . ALA A 1 119 ? -3.721 5.176 13.024 1.00 93.25 119 ALA A CA 1
ATOM 948 C C . ALA A 1 119 ? -2.777 5.679 14.138 1.00 93.25 119 ALA A C 1
ATOM 950 O O . ALA A 1 119 ? -1.647 6.112 13.877 1.00 93.25 119 ALA A O 1
ATOM 951 N N . SER A 1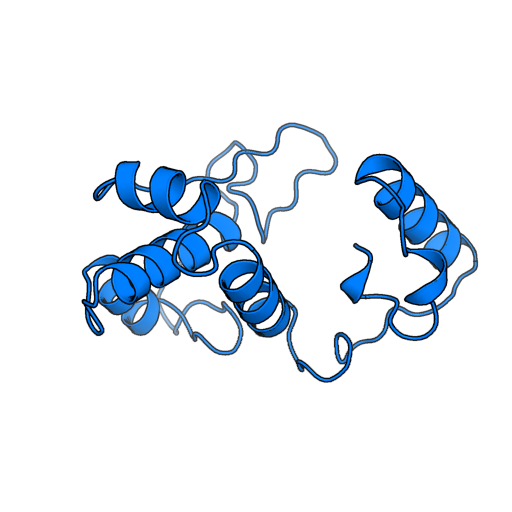 120 ? -3.204 5.552 15.397 1.00 93.44 120 SER A N 1
ATOM 952 C CA . SER A 1 120 ? -2.399 5.903 16.573 1.00 93.44 120 SER A CA 1
ATOM 953 C C . SER A 1 120 ? -1.164 5.010 16.712 1.00 93.44 120 SER A C 1
ATOM 955 O O . SER A 1 120 ? -0.051 5.504 16.890 1.00 93.44 120 SER A O 1
ATOM 957 N N . PHE A 1 121 ? -1.326 3.692 16.571 1.00 92.94 121 PHE A N 1
ATOM 958 C CA . PHE A 1 121 ? -0.197 2.765 16.571 1.00 92.94 121 PHE A CA 1
ATOM 959 C C . PHE A 1 121 ? 0.800 3.095 15.452 1.00 92.94 121 PHE A C 1
ATOM 961 O O . PHE A 1 121 ? 1.982 3.306 15.731 1.00 92.94 121 PHE A O 1
ATOM 968 N N . ALA A 1 122 ? 0.318 3.213 14.212 1.00 92.62 122 ALA A N 1
ATOM 969 C CA . ALA A 1 122 ? 1.141 3.430 13.030 1.00 92.62 122 ALA A CA 1
ATOM 970 C C . ALA A 1 122 ? 1.970 4.713 13.148 1.00 92.62 122 ALA A C 1
ATOM 972 O O . ALA A 1 122 ? 3.179 4.687 12.943 1.00 92.62 122 ALA A O 1
ATOM 973 N N . SER A 1 123 ? 1.346 5.824 13.549 1.00 92.19 123 SER A N 1
ATOM 974 C CA . SER A 1 123 ? 2.041 7.102 13.753 1.00 92.19 123 SER A CA 1
ATOM 975 C C . SER A 1 123 ? 3.092 7.056 14.870 1.00 92.19 123 SER A C 1
ATOM 977 O O . SER A 1 123 ? 4.125 7.723 14.760 1.00 92.19 123 SER A O 1
ATOM 979 N N . SER A 1 124 ? 2.867 6.250 15.916 1.00 92.19 124 SER A N 1
ATOM 980 C CA . SER A 1 124 ? 3.806 6.080 17.033 1.00 92.19 124 SER A CA 1
ATOM 981 C C . SER A 1 124 ? 5.002 5.179 16.702 1.00 92.19 124 SER A C 1
ATOM 983 O O . SER A 1 124 ? 6.081 5.349 17.276 1.00 92.19 124 SER A O 1
ATOM 985 N N . ALA A 1 125 ? 4.817 4.219 15.793 1.00 91.06 125 ALA A N 1
ATOM 986 C CA . ALA A 1 125 ? 5.800 3.188 15.480 1.00 91.06 125 ALA A CA 1
ATOM 987 C C . ALA A 1 125 ? 6.554 3.454 14.168 1.00 91.06 125 ALA A C 1
ATOM 989 O O . ALA A 1 125 ? 7.727 3.101 14.074 1.00 91.06 125 ALA A O 1
ATOM 990 N N . PHE A 1 126 ? 5.929 4.128 13.200 1.00 92.06 126 PHE A N 1
ATOM 991 C CA . PHE A 1 126 ? 6.447 4.305 11.843 1.00 92.06 126 PHE A CA 1
ATOM 992 C C . PHE A 1 126 ? 6.406 5.772 11.389 1.00 92.06 126 PHE A C 1
ATOM 994 O O . PHE A 1 126 ? 5.621 6.599 11.868 1.00 92.06 126 PHE A O 1
ATOM 1001 N N . ASP A 1 127 ? 7.277 6.111 10.444 1.00 92.19 127 ASP A N 1
ATOM 1002 C CA . ASP A 1 127 ? 7.160 7.322 9.642 1.00 92.19 127 ASP A CA 1
ATOM 1003 C C . ASP A 1 127 ? 6.155 7.090 8.506 1.00 92.19 127 ASP A C 1
ATOM 1005 O O . ASP A 1 127 ? 6.443 6.415 7.521 1.00 92.19 127 ASP A O 1
ATOM 1009 N N . LEU A 1 128 ? 4.974 7.700 8.612 1.00 90.75 128 LEU A N 1
ATOM 1010 C CA . LEU A 1 128 ? 3.892 7.545 7.635 1.00 90.75 128 LEU A CA 1
ATOM 1011 C C . LEU A 1 128 ? 4.176 8.195 6.268 1.00 90.75 128 LEU A C 1
ATOM 1013 O O . LEU A 1 128 ? 3.321 8.125 5.386 1.00 90.75 128 LEU A O 1
ATOM 1017 N N . ALA A 1 129 ? 5.333 8.833 6.065 1.00 89.31 129 ALA A N 1
ATOM 1018 C CA . ALA A 1 129 ? 5.779 9.278 4.746 1.00 89.31 129 ALA A CA 1
ATOM 1019 C C . ALA A 1 129 ? 6.598 8.214 3.994 1.00 89.31 129 ALA A C 1
ATOM 1021 O O . ALA A 1 129 ? 6.593 8.203 2.758 1.00 89.31 129 ALA A O 1
ATOM 1022 N N . SER A 1 130 ? 7.298 7.344 4.721 1.00 89.50 130 SER A N 1
ATOM 1023 C CA . SER A 1 130 ? 8.264 6.395 4.160 1.00 89.50 130 SER A CA 1
ATOM 1024 C C . SER A 1 130 ? 7.945 4.931 4.459 1.00 89.50 130 SER A C 1
ATOM 1026 O O . SER A 1 130 ? 8.429 4.073 3.732 1.00 89.50 130 SER A O 1
ATOM 1028 N N . GLY A 1 131 ? 7.142 4.651 5.489 1.00 88.94 131 GLY A N 1
ATOM 1029 C CA . GLY A 1 131 ? 6.915 3.310 6.035 1.00 88.94 131 GLY A CA 1
ATOM 1030 C C . GLY A 1 131 ? 7.998 2.853 7.016 1.00 88.94 131 GLY A C 1
ATOM 1031 O O . GLY A 1 131 ? 7.832 1.833 7.673 1.00 88.94 131 GLY A O 1
ATOM 1032 N N . ALA A 1 132 ? 9.088 3.613 7.165 1.00 89.88 132 ALA A N 1
ATOM 1033 C CA . ALA A 1 132 ? 10.222 3.204 7.982 1.00 89.88 132 ALA A CA 1
ATOM 1034 C C . ALA A 1 132 ? 9.871 3.177 9.485 1.00 89.88 132 ALA A C 1
ATOM 1036 O O . ALA A 1 132 ? 9.204 4.098 9.975 1.00 89.88 132 ALA A O 1
ATOM 1037 N N . PRO A 1 133 ? 10.360 2.186 10.253 1.00 88.75 133 PRO A N 1
ATOM 1038 C CA . PRO A 1 133 ? 10.249 2.199 11.707 1.00 88.75 133 PRO A CA 1
ATOM 1039 C C . PRO A 1 133 ? 10.917 3.440 12.311 1.00 88.75 133 PRO A C 1
ATOM 1041 O O . PRO A 1 133 ? 12.007 3.853 11.908 1.00 88.75 133 PRO A O 1
ATOM 1044 N N . ARG A 1 134 ? 10.286 4.039 13.323 1.00 88.06 134 ARG A N 1
ATOM 1045 C CA . ARG A 1 134 ? 10.902 5.111 14.117 1.00 88.06 134 ARG A CA 1
ATOM 1046 C C . ARG A 1 134 ? 12.018 4.532 14.993 1.00 88.06 134 ARG A C 1
ATOM 1048 O O . ARG A 1 134 ? 11.928 3.394 15.448 1.00 88.06 134 ARG A O 1
ATOM 1055 N N . GLN A 1 135 ? 13.068 5.321 15.240 1.00 75.62 135 GLN A N 1
ATOM 1056 C CA . GLN A 1 135 ? 14.268 4.884 15.972 1.00 75.62 135 GLN A CA 1
ATOM 1057 C C . GLN A 1 135 ? 13.934 4.109 17.260 1.00 75.62 135 GLN A C 1
ATOM 1059 O O . GLN A 1 135 ? 13.110 4.542 18.064 1.00 75.62 135 GLN A O 1
ATOM 1064 N N . GLY A 1 136 ? 14.599 2.966 17.454 1.00 66.00 136 GLY A N 1
ATOM 1065 C CA . GLY A 1 136 ? 14.417 2.096 18.622 1.00 66.00 136 GLY A CA 1
ATOM 1066 C C . GLY A 1 136 ? 13.234 1.123 18.535 1.00 66.00 136 GLY A C 1
ATOM 1067 O O . GLY A 1 136 ? 13.071 0.301 19.434 1.00 66.00 136 GLY A O 1
ATOM 1068 N N . ARG A 1 137 ? 12.432 1.168 17.465 1.00 62.72 137 ARG A N 1
ATOM 1069 C CA . ARG A 1 137 ? 11.400 0.165 17.164 1.00 62.72 137 ARG A CA 1
ATOM 1070 C C . ARG A 1 137 ? 11.944 -0.841 16.143 1.00 62.72 137 ARG A C 1
ATOM 1072 O O . ARG A 1 137 ? 12.597 -0.446 15.179 1.00 62.72 137 ARG A O 1
ATOM 1079 N N . ARG A 1 138 ? 11.686 -2.136 16.353 1.00 56.72 138 ARG A N 1
ATOM 1080 C CA . ARG A 1 138 ? 11.810 -3.151 15.291 1.00 56.72 138 ARG A CA 1
ATOM 1081 C C . ARG A 1 138 ? 10.578 -3.076 14.382 1.00 56.72 138 ARG A C 1
ATOM 1083 O O . ARG A 1 138 ? 9.544 -2.562 14.810 1.00 56.72 138 ARG A O 1
ATOM 1090 N N . ALA A 1 139 ? 10.701 -3.559 13.147 1.00 59.00 139 ALA A N 1
ATOM 1091 C CA . ALA A 1 139 ? 9.529 -3.899 12.350 1.00 59.00 139 ALA A CA 1
ATOM 1092 C C . ALA A 1 139 ? 8.826 -5.066 13.065 1.00 59.00 139 ALA A C 1
ATOM 1094 O O . ALA A 1 139 ? 9.424 -6.130 13.155 1.00 59.00 139 ALA A O 1
ATOM 1095 N N . TRP A 1 140 ? 7.644 -4.769 13.622 1.00 58.62 140 TRP A N 1
ATOM 1096 C CA . TRP A 1 140 ? 6.689 -5.640 14.334 1.00 58.62 140 TRP A CA 1
ATOM 1097 C C . TRP A 1 140 ? 7.206 -6.449 15.536 1.00 58.62 140 TRP A C 1
ATOM 1099 O O . TRP A 1 140 ? 8.137 -7.271 15.421 1.00 58.62 140 TRP A O 1
#

Organism: Alexandrium catenella (NCBI:txid2925)

Secondary structure (DSSP, 8-state):
-GGG-GGGHHHHTT--HHHHHHHHHHHHHTTPPP-TTTTTT-SHHHHHHHHHHHHT-TTSHHHHHHHTTTTPPP-----STT--TTTS-TTTT-S--HHHHHHHHHHHHHTT-TT-HHHHHHHHHB-TTT-PBPTT----

InterPro domains:
  IPR037238 YbiA-like superfamily [G3DSA:1.10.357.40] (3-116)
  IPR037238 YbiA-like superfamily [SSF143990] (45-113)

Sequence (140 aa):
WASQWWDHASEFEGKNGQEVFDLAKRLRAKGLPPDPTFGGFGTAWRMMQVILRKKFSKGSDLTAGLLATEDAYLVEHQEGRDADNQWSDFCDGTGENWLGLQLMVLRDELRGEGTGRWASFASSAFDLASGAPRQGRRAW

Radiu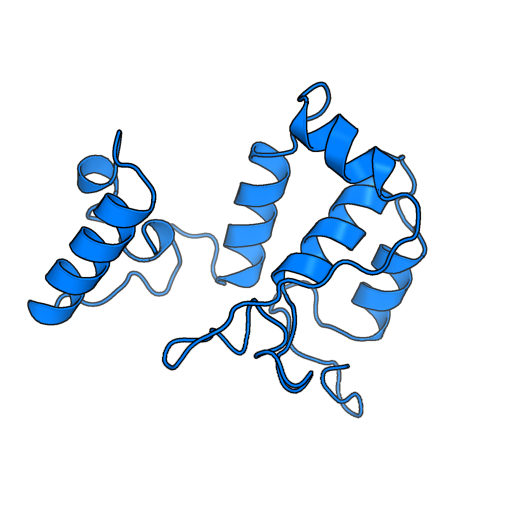s of gyration: 16.09 Å; chains: 1; bounding box: 37×30×40 Å